Protein AF-A0AA96QJQ1-F1 (afdb_monomer)

pLDDT: mean 74.58, std 17.89, range [44.25, 97.38]

Secondary structure (DSSP, 8-state):
-------------------------TT---HHHHHHHHEEEEEPPHHHHHTT--SEEEEE--

Foldseek 3Di:
DDDDDPPDDDDPPPDPDPPPPPDDDDDDDDPVNVQPVQKDKDADDPVCVVVVDDRIDIDGPD

Radius of gyration: 23.27 Å; Cα contacts (8 Å, |Δi|>4): 34; chains: 1; bounding box: 24×72×42 Å

Mean predicted aligned error: 16.44 Å

Sequence (62 aa):
MTQPEEHSPSMPVETEQHRDVDAVTGDQLTTGQRYWQEHEIVRRSPDEIRRGEAAAYVRRCS

Solvent-accessible surface area (backbone atoms only — not comparable to full-atom values): 4391 Å² total; per-residue (Å²): 142,79,85,82,85,83,80,77,81,84,74,82,79,78,74,82,72,81,72,77,84,72,80,79,75,90,80,75,72,50,76,71,54,51,52,58,73,46,32,46,82,47,73,54,54,74,70,48,36,76,74,69,45,69,59,59,50,79,45,74,71,123

Structure (mmCIF, N/CA/C/O backbone):
data_AF-A0AA96QJQ1-F1
#
_entry.id   AF-A0AA96QJQ1-F1
#
loop_
_atom_site.group_PDB
_atom_site.id
_atom_site.type_symbol
_atom_site.label_atom_id
_atom_site.label_alt_id
_atom_site.label_comp_id
_atom_site.label_asym_id
_atom_site.label_entity_id
_atom_site.label_seq_id
_atom_site.pdbx_PDB_ins_code
_atom_site.Cartn_x
_atom_site.Cartn_y
_atom_site.Cartn_z
_atom_site.occupancy
_atom_site.B_iso_or_equiv
_atom_site.auth_seq_id
_atom_site.auth_comp_id
_atom_site.auth_asym_id
_atom_site.auth_atom_id
_atom_site.pdbx_PDB_model_num
ATOM 1 N N . MET A 1 1 ? 9.656 54.047 8.378 1.00 44.25 1 MET A N 1
ATOM 2 C CA . MET A 1 1 ? 8.967 5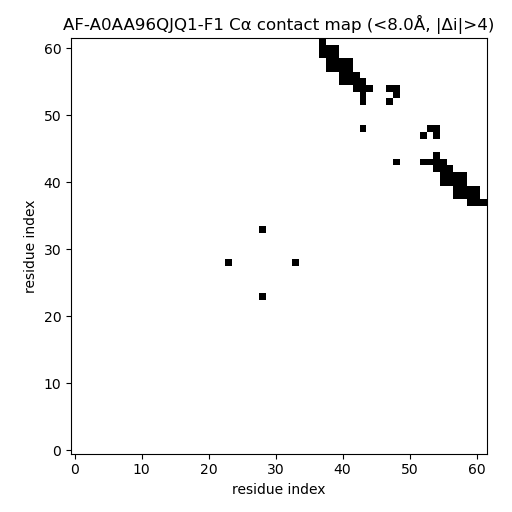2.748 8.508 1.00 44.25 1 MET A CA 1
ATOM 3 C C . MET A 1 1 ? 8.582 52.334 7.101 1.00 44.25 1 MET A C 1
ATOM 5 O O . MET A 1 1 ? 7.675 52.942 6.554 1.00 44.25 1 MET A O 1
ATOM 9 N N . THR A 1 2 ? 9.311 51.404 6.490 1.00 51.47 2 THR A N 1
ATOM 10 C CA . THR A 1 2 ? 9.048 50.953 5.115 1.00 51.47 2 THR A CA 1
ATOM 11 C C . THR A 1 2 ? 9.087 49.428 5.135 1.00 51.47 2 THR A C 1
ATOM 13 O O . THR A 1 2 ? 10.090 48.858 5.558 1.00 51.47 2 THR A O 1
ATOM 16 N N . GLN A 1 3 ? 7.959 48.792 4.807 1.00 56.81 3 GLN A N 1
ATOM 17 C CA . GLN A 1 3 ? 7.820 47.335 4.689 1.00 56.81 3 GLN A CA 1
ATOM 18 C C . GLN A 1 3 ? 8.678 46.823 3.517 1.00 56.81 3 GLN A C 1
ATOM 20 O O . GLN A 1 3 ? 8.739 47.517 2.502 1.00 56.81 3 GLN A O 1
ATOM 25 N N . PRO A 1 4 ? 9.315 45.644 3.607 1.00 56.38 4 PRO A N 1
ATOM 26 C CA . PRO A 1 4 ? 9.830 44.959 2.430 1.00 56.38 4 PRO A CA 1
ATOM 27 C C . PRO A 1 4 ? 8.682 44.220 1.725 1.00 56.38 4 PRO A C 1
ATOM 29 O O . PRO A 1 4 ? 7.934 43.473 2.353 1.00 56.38 4 PRO A O 1
ATOM 32 N N . GLU A 1 5 ? 8.523 44.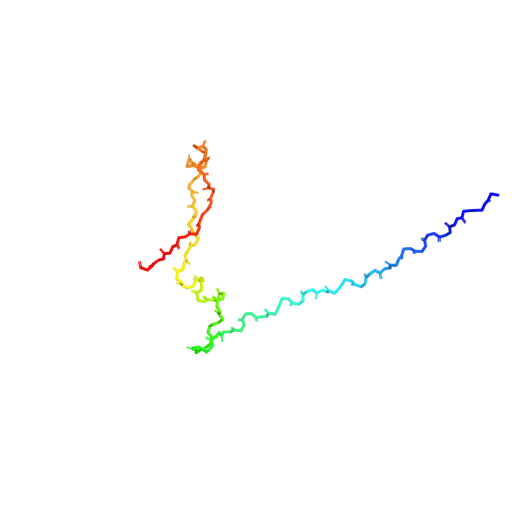456 0.424 1.00 55.38 5 GLU A N 1
ATOM 33 C CA . GLU A 1 5 ? 7.600 43.717 -0.440 1.00 55.38 5 GLU A CA 1
ATOM 34 C C . GLU A 1 5 ? 8.081 42.263 -0.583 1.00 55.38 5 GLU A C 1
ATOM 36 O O . GLU A 1 5 ? 9.095 41.991 -1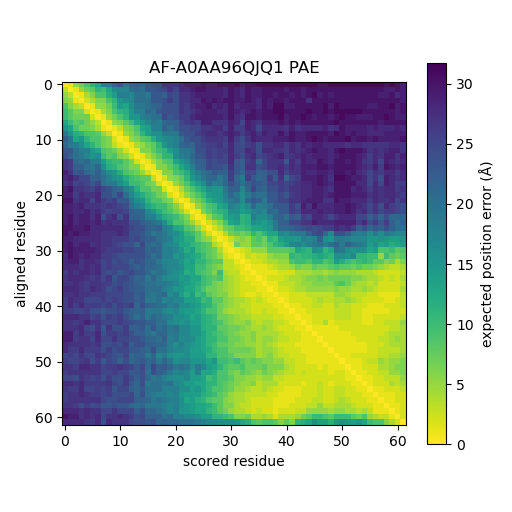.226 1.00 55.38 5 GLU A O 1
ATOM 41 N N . GLU A 1 6 ? 7.363 41.314 0.021 1.00 57.97 6 GLU 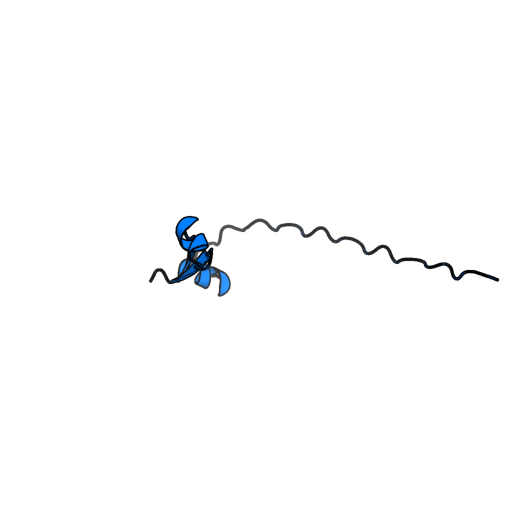A N 1
ATOM 42 C CA . GLU A 1 6 ? 7.605 39.882 -0.177 1.00 57.97 6 GLU A CA 1
ATOM 43 C C . GLU A 1 6 ? 6.938 39.412 -1.476 1.00 57.97 6 GLU A C 1
ATOM 45 O O . GLU A 1 6 ? 5.778 38.998 -1.512 1.00 57.97 6 GLU A O 1
ATOM 50 N N . HIS A 1 7 ? 7.688 39.473 -2.575 1.00 51.12 7 HIS A N 1
ATOM 51 C CA . HIS A 1 7 ? 7.330 38.804 -3.823 1.00 51.12 7 HIS A CA 1
ATOM 52 C C . HIS A 1 7 ? 7.487 37.283 -3.639 1.00 51.12 7 HIS A C 1
ATOM 54 O O . HIS A 1 7 ? 8.582 36.737 -3.759 1.00 51.12 7 HIS A O 1
ATOM 60 N N . SER A 1 8 ? 6.390 36.583 -3.339 1.00 58.50 8 SER A N 1
ATOM 61 C CA . SER A 1 8 ? 6.356 35.115 -3.380 1.00 58.50 8 SER A CA 1
ATOM 62 C C . SER A 1 8 ? 6.503 34.639 -4.833 1.00 58.50 8 SER A C 1
ATOM 64 O O . SER A 1 8 ? 5.666 35.009 -5.663 1.00 58.50 8 SER A O 1
ATOM 66 N N . PRO A 1 9 ? 7.515 33.828 -5.195 1.00 56.91 9 PRO A N 1
ATOM 67 C CA . PRO A 1 9 ? 7.582 33.259 -6.534 1.00 56.91 9 PRO A CA 1
ATOM 68 C C . PRO A 1 9 ? 6.450 32.238 -6.712 1.00 56.91 9 PRO A C 1
ATOM 70 O O . PRO A 1 9 ? 6.360 31.249 -5.984 1.00 56.91 9 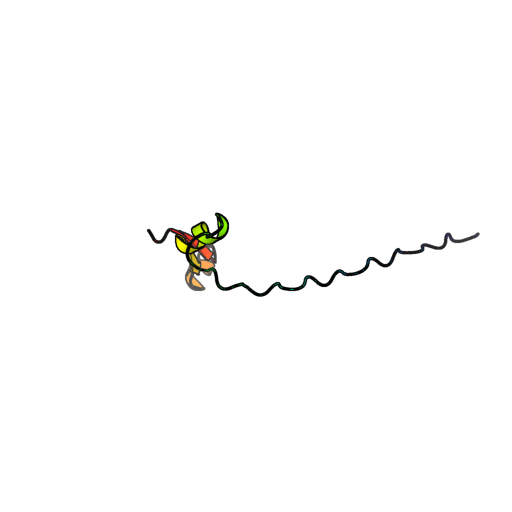PRO A O 1
ATOM 73 N N . SER A 1 10 ? 5.569 32.478 -7.685 1.00 56.28 10 SER A N 1
ATOM 74 C CA . SER A 1 10 ? 4.576 31.498 -8.127 1.00 56.28 10 SER A CA 1
ATOM 75 C C . SER A 1 10 ? 5.300 30.329 -8.797 1.00 56.28 10 SER A C 1
ATOM 77 O O . SER A 1 10 ? 5.791 30.457 -9.916 1.00 56.28 10 SER A O 1
ATOM 79 N N . MET A 1 11 ? 5.398 29.193 -8.107 1.00 62.84 11 MET A N 1
ATOM 80 C CA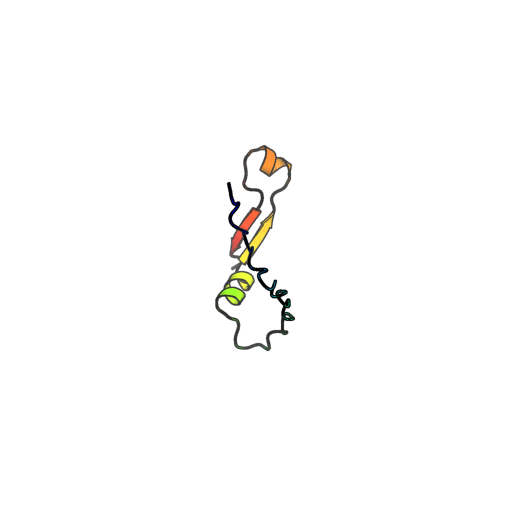 . MET A 1 11 ? 5.916 27.960 -8.701 1.00 62.84 11 MET A CA 1
ATOM 81 C C . MET A 1 11 ? 4.906 27.452 -9.745 1.00 62.84 11 MET A C 1
ATOM 83 O O . MET A 1 11 ? 3.722 27.332 -9.412 1.00 62.84 11 MET A O 1
ATOM 87 N N . PRO A 1 12 ? 5.316 27.146 -10.989 1.00 57.12 12 PRO A N 1
ATOM 88 C CA . PRO A 1 12 ? 4.441 26.461 -11.927 1.00 57.12 12 PRO A CA 1
ATOM 89 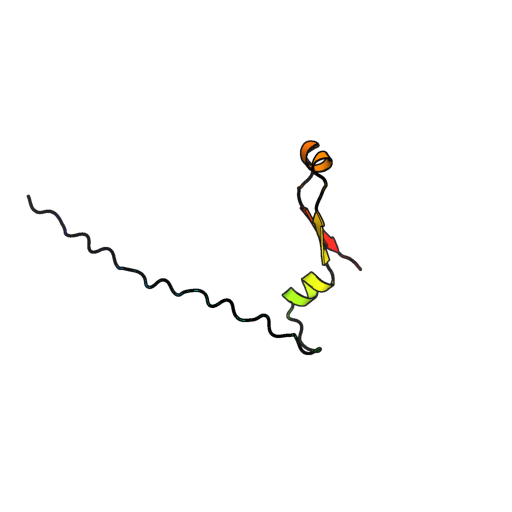C C . PRO A 1 12 ? 4.171 25.055 -11.381 1.00 57.12 12 PRO A C 1
ATOM 91 O O . PRO A 1 12 ? 5.095 24.268 -11.189 1.00 57.12 12 PRO A O 1
ATOM 94 N N . VAL A 1 13 ? 2.907 24.745 -11.090 1.00 59.50 13 VAL A N 1
ATOM 95 C CA . VAL A 1 13 ? 2.498 23.376 -10.767 1.00 59.50 13 VAL A CA 1
ATOM 96 C C . VAL A 1 13 ? 2.530 22.569 -12.064 1.00 59.50 13 VAL A C 1
ATOM 98 O O . VAL A 1 13 ? 1.602 22.609 -12.871 1.00 59.50 13 VAL A O 1
ATOM 101 N N . GLU A 1 14 ? 3.644 21.883 -12.312 1.00 58.53 14 GLU A N 1
ATOM 102 C CA . GLU A 1 14 ? 3.701 20.861 -13.352 1.00 58.53 14 GLU A CA 1
ATOM 103 C C . GLU A 1 14 ? 2.679 19.787 -12.981 1.00 58.53 14 GLU A C 1
ATOM 105 O O . GLU A 1 14 ? 2.813 19.064 -11.997 1.00 58.53 14 GLU A O 1
ATOM 110 N N . THR A 1 15 ? 1.580 19.763 -13.729 1.00 58.34 15 THR A N 1
ATOM 111 C CA . THR A 1 15 ? 0.540 18.753 -13.581 1.00 58.34 15 THR A CA 1
ATOM 112 C C . THR A 1 15 ? 1.171 17.429 -13.995 1.00 58.34 15 THR A C 1
ATOM 114 O O . THR A 1 15 ? 1.461 17.243 -15.178 1.00 58.34 15 THR A O 1
ATOM 117 N N . GLU A 1 16 ? 1.443 16.543 -13.031 1.00 58.12 16 GLU A N 1
ATOM 118 C CA . GLU A 1 16 ? 1.880 15.171 -13.292 1.00 58.12 16 GLU A CA 1
ATOM 119 C C . GLU A 1 16 ? 0.873 14.528 -14.250 1.00 58.12 16 GLU A C 1
ATOM 121 O O . GLU A 1 16 ? -0.251 14.175 -13.889 1.00 58.12 16 GLU A O 1
ATOM 126 N N . GLN A 1 17 ? 1.264 14.438 -15.519 1.00 59.22 17 GLN A N 1
ATOM 127 C CA . GLN A 1 17 ? 0.546 13.665 -16.511 1.00 59.22 17 GLN A CA 1
ATOM 128 C C . GLN A 1 17 ? 0.713 12.205 -16.102 1.00 59.22 17 GLN A C 1
ATOM 130 O O . GLN A 1 17 ? 1.788 11.632 -16.288 1.00 59.22 17 GLN A O 1
ATOM 135 N N . HIS A 1 18 ? -0.337 11.627 -15.512 1.00 54.00 18 HIS A N 1
ATOM 136 C CA . HIS A 1 18 ? -0.511 10.183 -15.380 1.00 54.00 18 HIS A CA 1
ATOM 137 C C . HIS A 1 18 ? -0.277 9.577 -16.770 1.00 54.00 18 HIS A C 1
ATOM 139 O O . HIS A 1 18 ? -1.157 9.628 -17.626 1.00 54.00 18 HIS A O 1
ATOM 145 N N . ARG A 1 19 ? 0.940 9.088 -17.035 1.00 55.03 19 ARG A N 1
ATOM 146 C CA . ARG A 1 19 ? 1.228 8.367 -18.271 1.00 55.03 19 ARG A CA 1
ATOM 147 C C . ARG A 1 19 ? 0.463 7.059 -18.205 1.00 55.03 19 ARG A C 1
ATOM 149 O O . ARG A 1 19 ? 0.632 6.298 -17.250 1.00 55.03 19 ARG A O 1
ATOM 156 N N . ASP A 1 20 ? -0.386 6.861 -19.206 1.00 54.34 20 ASP A N 1
ATOM 157 C CA . ASP A 1 20 ? -1.050 5.608 -19.516 1.00 54.34 20 ASP A CA 1
ATOM 158 C C . ASP A 1 20 ? -0.123 4.418 -19.248 1.00 54.34 20 ASP A C 1
ATOM 160 O O . ASP A 1 20 ? 1.041 4.394 -19.653 1.00 54.34 20 ASP A O 1
ATOM 164 N N . VAL A 1 21 ? -0.650 3.442 -18.510 1.00 56.31 21 VAL A N 1
ATOM 165 C CA . VAL A 1 21 ? 0.004 2.162 -18.245 1.00 56.31 21 VAL A CA 1
ATOM 166 C C . VAL A 1 21 ? 0.031 1.406 -19.568 1.00 56.31 21 VAL A C 1
ATOM 168 O O . VAL A 1 21 ? -0.883 0.642 -19.875 1.00 56.31 21 VAL A O 1
ATOM 171 N N . ASP A 1 22 ? 1.057 1.675 -20.373 1.00 52.06 22 ASP A N 1
ATOM 172 C CA . ASP A 1 22 ? 1.335 0.945 -21.602 1.00 52.06 22 ASP A CA 1
ATOM 173 C C . ASP A 1 22 ? 1.299 -0.558 -21.303 1.00 52.06 22 ASP A C 1
ATOM 175 O O . ASP A 1 22 ? 2.004 -1.073 -20.427 1.00 52.06 22 ASP A O 1
ATOM 179 N N . ALA A 1 23 ? 0.428 -1.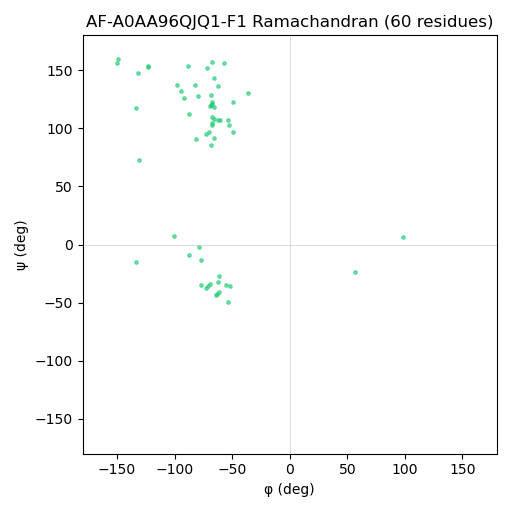258 -22.028 1.00 59.34 23 ALA A N 1
ATOM 180 C CA . ALA A 1 23 ? 0.330 -2.702 -22.011 1.00 59.34 23 ALA A CA 1
ATOM 181 C C . ALA A 1 23 ? 1.715 -3.293 -22.313 1.00 59.34 23 ALA A C 1
ATOM 183 O O . ALA A 1 23 ? 2.203 -3.222 -23.441 1.00 59.34 23 ALA A O 1
ATOM 184 N N . VAL A 1 24 ? 2.370 -3.855 -21.291 1.00 61.38 24 VAL A N 1
ATOM 185 C CA . VAL A 1 24 ? 3.694 -4.467 -21.434 1.00 61.38 24 VAL A CA 1
ATOM 186 C C . VAL A 1 24 ? 3.603 -5.649 -22.390 1.00 61.38 24 VAL A C 1
ATOM 188 O O . VAL A 1 24 ? 3.104 -6.724 -22.055 1.00 61.38 24 VAL A O 1
ATOM 191 N N . THR A 1 25 ? 4.138 -5.450 -23.589 1.00 59.00 25 THR A N 1
ATOM 192 C CA . THR A 1 25 ? 4.465 -6.510 -24.537 1.00 59.00 25 THR A CA 1
ATOM 193 C C . THR A 1 25 ? 5.582 -7.380 -23.948 1.00 59.00 25 THR A C 1
ATOM 195 O O . THR A 1 25 ? 6.762 -7.077 -24.074 1.00 59.00 25 THR A O 1
ATOM 198 N N . GLY A 1 26 ? 5.181 -8.433 -23.237 1.00 56.59 26 GLY A N 1
ATOM 199 C CA . GLY A 1 26 ? 5.792 -9.767 -23.155 1.00 56.59 26 GLY A CA 1
ATOM 200 C C . GLY A 1 26 ? 7.250 -10.009 -22.734 1.00 56.59 26 GLY A C 1
ATOM 201 O O . GLY A 1 26 ? 7.489 -11.113 -22.264 1.00 56.59 26 GLY A O 1
ATOM 202 N N . ASP A 1 27 ? 8.215 -9.089 -22.848 1.00 60.28 27 ASP A N 1
ATOM 203 C CA . ASP A 1 27 ? 9.639 -9.489 -22.716 1.00 60.28 27 ASP A CA 1
ATOM 204 C C . ASP A 1 27 ? 10.523 -8.607 -21.815 1.00 60.28 27 ASP A C 1
ATOM 206 O O . ASP A 1 27 ? 11.565 -9.052 -21.338 1.00 60.28 27 ASP A O 1
ATOM 210 N N . GLN A 1 28 ? 10.100 -7.393 -21.451 1.00 60.56 28 GLN A N 1
ATOM 211 C CA . GLN A 1 28 ? 10.868 -6.541 -20.527 1.00 60.56 28 GLN A CA 1
ATOM 212 C C . GLN A 1 28 ? 10.002 -5.982 -19.406 1.00 60.56 28 GLN A C 1
ATOM 214 O O . GLN A 1 28 ? 9.699 -4.795 -19.333 1.00 60.56 28 GLN A O 1
ATOM 219 N N . LEU A 1 29 ? 9.629 -6.863 -18.479 1.00 63.72 29 LEU A N 1
ATOM 220 C CA . LEU A 1 29 ? 9.138 -6.428 -17.177 1.00 63.72 29 LEU A CA 1
ATOM 221 C C . LEU A 1 29 ? 10.304 -5.821 -16.400 1.00 63.72 29 LEU A C 1
ATOM 223 O O . LEU A 1 29 ? 11.297 -6.500 -16.118 1.00 63.72 29 LEU A O 1
ATOM 227 N N . THR A 1 30 ? 10.169 -4.549 -16.043 1.00 71.19 30 THR A N 1
ATOM 228 C CA . THR A 1 30 ? 11.086 -3.873 -15.121 1.00 71.19 30 THR A CA 1
ATOM 229 C C . THR A 1 30 ? 11.150 -4.625 -13.785 1.00 71.19 30 THR A C 1
ATOM 231 O O . THR A 1 30 ? 10.215 -5.335 -13.404 1.00 71.19 30 THR A O 1
ATOM 234 N N . THR A 1 31 ? 12.243 -4.462 -13.032 1.00 68.94 31 THR A N 1
ATOM 235 C CA . THR A 1 31 ? 12.436 -5.120 -11.723 1.00 68.94 31 THR A CA 1
ATOM 236 C C . THR A 1 31 ? 11.251 -4.898 -10.773 1.00 68.94 31 THR A C 1
ATOM 238 O O . THR A 1 31 ? 10.854 -5.817 -10.060 1.00 68.94 31 THR A O 1
ATOM 241 N N . GLY A 1 32 ? 10.628 -3.714 -10.813 1.00 74.50 32 GLY A N 1
ATOM 242 C CA . GLY A 1 32 ? 9.428 -3.409 -10.029 1.00 74.50 32 GLY A CA 1
ATOM 243 C C . GLY A 1 32 ? 8.176 -4.163 -10.490 1.00 74.50 32 GLY A C 1
ATOM 244 O O . GLY A 1 32 ? 7.367 -4.565 -9.663 1.00 74.50 32 GLY A O 1
ATOM 245 N N . GLN A 1 33 ? 8.020 -4.421 -11.789 1.00 76.75 33 GLN A N 1
ATOM 246 C CA . GLN A 1 33 ? 6.886 -5.194 -12.304 1.00 76.75 33 GLN A CA 1
ATOM 247 C C . GLN A 1 33 ? 7.011 -6.684 -11.977 1.00 76.75 33 GLN A C 1
ATOM 249 O O . GLN A 1 33 ? 6.013 -7.309 -11.630 1.00 76.75 33 GLN A O 1
ATOM 254 N N . ARG A 1 34 ? 8.228 -7.246 -12.016 1.00 78.31 34 ARG A N 1
ATOM 255 C CA . ARG A 1 34 ? 8.474 -8.632 -11.572 1.00 78.31 34 ARG A CA 1
ATOM 256 C C . ARG A 1 34 ? 8.134 -8.822 -10.097 1.00 78.31 34 ARG A C 1
ATOM 258 O O . ARG A 1 34 ? 7.481 -9.799 -9.748 1.00 78.31 34 ARG A O 1
ATOM 265 N N . TYR A 1 35 ? 8.492 -7.845 -9.259 1.00 84.88 35 TYR A N 1
ATOM 266 C CA . TYR A 1 35 ? 8.157 -7.869 -7.837 1.00 84.88 35 TYR A CA 1
ATOM 267 C C . TYR A 1 35 ? 6.651 -8.071 -7.610 1.00 84.88 35 TYR A C 1
ATOM 269 O O . TYR A 1 35 ? 6.269 -8.980 -6.881 1.00 84.88 35 TYR A O 1
ATOM 277 N N . TRP A 1 36 ? 5.795 -7.303 -8.291 1.00 86.25 36 TRP A N 1
ATOM 278 C CA . TRP A 1 36 ? 4.337 -7.413 -8.145 1.00 86.25 36 TRP A CA 1
ATOM 279 C C . TRP A 1 36 ? 3.701 -8.607 -8.872 1.00 86.25 36 TRP A C 1
ATOM 281 O O . TRP A 1 36 ? 2.551 -8.926 -8.596 1.00 86.25 36 TRP A O 1
ATOM 291 N N . GLN A 1 37 ? 4.410 -9.284 -9.779 1.00 86.38 37 GLN A N 1
ATOM 292 C CA . GLN A 1 37 ? 3.942 -10.562 -10.334 1.00 86.38 37 GLN A CA 1
ATOM 293 C C . GLN A 1 37 ? 4.156 -11.724 -9.366 1.00 86.38 37 GLN A C 1
ATOM 295 O O . GLN A 1 37 ? 3.345 -12.644 -9.312 1.00 86.38 37 GLN A O 1
ATOM 300 N N . GLU A 1 38 ? 5.245 -11.685 -8.600 1.00 89.38 38 GLU A N 1
ATOM 301 C CA . GLU A 1 38 ? 5.574 -12.726 -7.625 1.00 89.38 38 GLU A CA 1
ATOM 302 C C . GLU A 1 38 ? 4.947 -12.485 -6.247 1.00 89.38 38 GLU A C 1
ATOM 304 O O . GLU A 1 38 ? 5.032 -13.361 -5.385 1.00 89.38 38 GLU A O 1
ATOM 309 N N . HIS A 1 39 ? 4.347 -11.316 -6.012 1.00 94.25 39 HIS A N 1
ATOM 310 C CA . HIS A 1 39 ? 3.811 -10.924 -4.714 1.00 94.25 39 HIS A CA 1
ATOM 311 C C . HIS A 1 39 ? 2.388 -10.376 -4.808 1.00 94.25 39 HIS A C 1
ATOM 313 O O . HIS A 1 39 ? 2.036 -9.682 -5.755 1.00 94.25 39 HIS A O 1
ATOM 319 N N . GLU A 1 40 ? 1.592 -10.604 -3.765 1.00 94.12 40 GLU A N 1
ATOM 320 C CA . GLU A 1 40 ? 0.255 -10.033 -3.618 1.00 94.12 40 GLU A CA 1
ATOM 321 C C . GLU A 1 40 ? 0.116 -9.229 -2.323 1.00 94.12 40 GLU A C 1
ATOM 323 O O . GLU A 1 40 ? 0.772 -9.501 -1.311 1.00 94.12 40 GLU A O 1
ATOM 328 N N . ILE A 1 41 ? -0.784 -8.245 -2.349 1.00 94.12 41 ILE A N 1
ATOM 329 C CA . ILE A 1 41 ? -1.172 -7.477 -1.167 1.00 94.12 41 ILE A CA 1
ATOM 330 C C . ILE A 1 41 ? -2.314 -8.214 -0.474 1.00 94.12 41 ILE A C 1
ATOM 332 O O . ILE A 1 41 ? -3.438 -8.255 -0.975 1.00 94.12 41 ILE A O 1
ATOM 336 N N . VAL A 1 42 ? -2.048 -8.733 0.719 1.00 95.06 42 VAL A N 1
ATOM 337 C CA . VAL A 1 42 ? -3.065 -9.349 1.568 1.00 95.06 42 VAL A CA 1
ATOM 338 C C . VAL A 1 42 ? -3.637 -8.296 2.498 1.00 95.06 42 VAL A C 1
ATOM 340 O O . VAL A 1 42 ? -2.904 -7.636 3.235 1.00 95.06 42 VAL A O 1
ATOM 343 N N . ARG A 1 43 ? -4.963 -8.158 2.485 1.00 96.31 43 ARG A N 1
ATOM 344 C CA . ARG A 1 43 ? -5.704 -7.307 3.420 1.00 96.31 43 ARG A CA 1
ATOM 345 C C . ARG A 1 43 ? -6.261 -8.153 4.555 1.00 96.31 43 ARG A C 1
ATOM 347 O O . ARG A 1 43 ? -6.783 -9.240 4.315 1.00 96.31 43 ARG A O 1
ATOM 354 N N . ARG A 1 44 ? -6.165 -7.643 5.779 1.00 96.12 44 ARG A N 1
ATOM 355 C CA . ARG A 1 44 ? -6.741 -8.274 6.969 1.00 96.12 44 ARG A CA 1
ATOM 356 C C . ARG A 1 44 ? -8.181 -7.821 7.185 1.00 96.12 44 ARG A C 1
ATOM 358 O O . ARG A 1 44 ? -8.581 -6.732 6.771 1.00 96.12 44 ARG A O 1
ATOM 365 N N . SER A 1 45 ? -8.964 -8.670 7.840 1.00 96.50 45 SER A N 1
ATOM 366 C CA . SER A 1 45 ? -10.320 -8.334 8.268 1.00 96.50 45 SER A CA 1
ATOM 367 C C . SER A 1 45 ? -10.308 -7.260 9.369 1.00 96.50 45 SER A C 1
ATOM 369 O O . SER A 1 45 ? -9.328 -7.135 10.110 1.00 96.50 45 SER A O 1
ATOM 371 N N . PRO A 1 46 ? -11.408 -6.506 9.548 1.00 96.56 46 PRO A N 1
ATOM 372 C CA . PRO A 1 46 ? -11.515 -5.532 1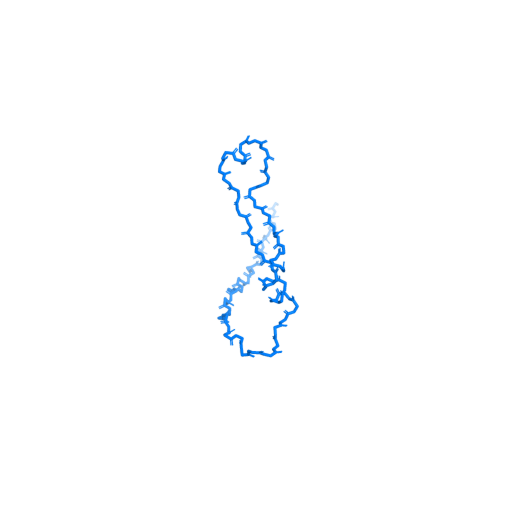0.633 1.00 96.56 46 PRO A CA 1
ATOM 373 C C . PRO A 1 46 ? -11.271 -6.135 12.023 1.00 96.56 46 PRO A C 1
ATOM 375 O O . PRO A 1 46 ? -10.690 -5.478 12.882 1.00 96.56 46 PRO A O 1
ATOM 378 N N . ASP A 1 47 ? -11.681 -7.384 12.254 1.00 97.12 47 ASP A N 1
ATOM 379 C CA . ASP A 1 47 ? -11.486 -8.059 13.539 1.00 97.12 47 ASP A CA 1
ATOM 380 C C . ASP A 1 47 ? -10.026 -8.421 13.808 1.00 97.12 47 ASP A C 1
ATOM 382 O O . ASP A 1 47 ? -9.582 -8.337 14.949 1.00 97.12 47 ASP A O 1
ATOM 386 N N . GLU A 1 48 ? -9.262 -8.790 12.780 1.00 96.44 48 GLU A N 1
ATOM 387 C CA . GLU A 1 48 ? -7.809 -8.973 12.893 1.00 96.44 48 GLU A CA 1
ATOM 388 C C . GLU A 1 48 ? -7.113 -7.655 13.238 1.00 96.44 48 GLU A C 1
ATOM 390 O O . GLU A 1 48 ? -6.295 -7.611 14.153 1.00 96.44 48 GLU A O 1
ATOM 395 N N . ILE A 1 49 ? -7.507 -6.561 12.585 1.00 97.06 49 ILE A N 1
ATOM 396 C CA . ILE A 1 49 ? -6.944 -5.230 12.848 1.00 97.06 49 ILE A CA 1
ATOM 397 C C . ILE A 1 49 ? -7.239 -4.781 14.282 1.00 97.06 49 ILE A C 1
ATOM 399 O O . ILE A 1 49 ? -6.355 -4.282 14.973 1.00 97.06 49 ILE A O 1
ATOM 403 N N . ARG A 1 50 ? -8.463 -5.006 14.778 1.00 97.38 50 ARG A N 1
ATOM 404 C CA . ARG A 1 50 ? -8.827 -4.698 16.174 1.00 97.38 50 ARG A CA 1
ATOM 405 C C . ARG A 1 50 ? -8.004 -5.484 17.194 1.00 97.38 50 ARG A C 1
ATOM 407 O O . ARG A 1 50 ? -7.821 -5.001 18.306 1.00 97.38 50 ARG A O 1
ATOM 414 N N . ARG A 1 51 ? -7.503 -6.669 16.829 1.00 96.56 51 ARG A N 1
ATOM 415 C CA . ARG A 1 51 ? -6.579 -7.461 17.659 1.00 96.56 51 ARG A CA 1
ATOM 416 C C . ARG A 1 51 ? -5.131 -6.956 17.613 1.00 96.56 51 ARG A C 1
ATOM 418 O O . ARG A 1 51 ? -4.301 -7.490 18.337 1.00 96.56 51 ARG A O 1
ATOM 425 N N . GLY A 1 52 ? -4.844 -5.922 16.819 1.00 96.94 52 GLY A N 1
ATOM 426 C CA . GLY A 1 52 ? -3.525 -5.298 16.703 1.00 96.94 52 GLY A CA 1
ATOM 427 C C . GLY A 1 52 ? -2.709 -5.764 15.497 1.00 96.94 52 GLY A C 1
ATOM 428 O O . GLY A 1 52 ? -1.550 -5.378 15.372 1.00 96.94 52 GLY A O 1
ATOM 429 N N . GLU A 1 53 ? -3.289 -6.568 14.604 1.00 95.81 53 GLU A N 1
ATOM 430 C CA . GLU A 1 53 ? -2.607 -6.995 13.382 1.00 95.81 53 GLU A CA 1
ATOM 431 C C . GLU A 1 53 ? -2.478 -5.840 12.378 1.00 95.81 53 GLU A C 1
ATOM 433 O O . GLU A 1 53 ? -3.324 -4.942 12.302 1.00 95.81 53 GLU A O 1
ATOM 438 N N . ALA A 1 54 ? -1.436 -5.888 11.545 1.00 94.00 54 ALA A N 1
ATOM 439 C CA . ALA A 1 54 ? -1.265 -4.930 10.458 1.00 94.00 54 ALA A CA 1
ATOM 440 C C . ALA A 1 54 ? -2.420 -5.029 9.444 1.00 94.00 54 ALA A C 1
ATOM 442 O O . ALA A 1 54 ? -2.809 -6.120 9.028 1.00 94.00 54 ALA A O 1
ATOM 443 N N . ALA A 1 55 ? -2.941 -3.883 8.992 1.00 93.50 55 ALA A N 1
ATOM 444 C CA . ALA A 1 55 ? -4.094 -3.830 8.085 1.00 93.50 55 ALA A CA 1
ATOM 445 C C . ALA A 1 55 ? -3.845 -4.494 6.722 1.00 93.50 55 ALA A C 1
ATOM 447 O O . ALA A 1 55 ? -4.761 -5.062 6.121 1.00 93.50 55 ALA A O 1
ATOM 448 N N . ALA A 1 56 ? -2.605 -4.434 6.242 1.00 95.19 56 ALA A N 1
ATOM 449 C CA . ALA A 1 56 ? -2.179 -5.114 5.035 1.00 95.19 56 ALA A CA 1
ATOM 450 C C . ALA A 1 56 ? -0.702 -5.498 5.120 1.00 95.19 56 ALA A C 1
ATOM 452 O O . ALA A 1 56 ? 0.076 -4.872 5.841 1.00 95.19 56 ALA A O 1
ATOM 453 N N . TYR A 1 57 ? -0.324 -6.513 4.354 1.00 94.56 57 TYR A N 1
ATOM 454 C CA . TYR A 1 57 ? 1.063 -6.915 4.161 1.00 94.56 57 TYR A CA 1
ATOM 455 C C . TYR A 1 57 ? 1.245 -7.508 2.764 1.00 94.56 57 TYR A C 1
ATOM 457 O O . TYR A 1 57 ? 0.283 -7.928 2.122 1.00 94.56 57 TYR A O 1
ATOM 465 N N . VAL A 1 58 ? 2.486 -7.527 2.287 1.00 94.81 58 VAL A N 1
ATOM 466 C CA . VAL A 1 58 ? 2.845 -8.153 1.012 1.00 94.81 58 VAL A CA 1
ATOM 467 C C . VAL A 1 58 ? 3.318 -9.573 1.295 1.00 94.81 58 VAL A C 1
ATOM 469 O O . VAL A 1 58 ? 4.140 -9.780 2.190 1.00 94.81 58 VAL A O 1
ATOM 472 N N . ARG A 1 59 ? 2.818 -10.557 0.546 1.00 94.06 59 ARG A N 1
ATOM 473 C CA . ARG A 1 59 ? 3.334 -11.934 0.581 1.00 94.06 59 ARG A CA 1
ATOM 474 C C . ARG A 1 59 ? 3.760 -12.380 -0.806 1.00 94.06 59 ARG A C 1
ATOM 476 O O . ARG A 1 59 ? 3.220 -11.894 -1.791 1.00 94.06 59 ARG A O 1
ATOM 483 N N . ARG A 1 60 ? 4.701 -13.320 -0.868 1.00 93.06 60 ARG A N 1
ATOM 484 C CA . ARG A 1 60 ? 5.120 -13.977 -2.110 1.00 93.06 60 ARG A CA 1
ATOM 485 C C . ARG A 1 60 ? 4.150 -15.117 -2.453 1.00 93.06 60 ARG A C 1
ATOM 487 O O . ARG A 1 60 ? 3.764 -15.856 -1.550 1.00 93.06 60 ARG A O 1
ATOM 494 N N . CYS A 1 61 ? 3.777 -15.252 -3.723 1.00 85.31 61 CYS A N 1
ATOM 495 C CA . CYS A 1 61 ? 2.785 -16.214 -4.229 1.00 85.31 61 CYS A CA 1
ATOM 496 C C . CYS A 1 61 ? 3.397 -17.471 -4.875 1.00 85.31 61 CYS A C 1
ATOM 498 O O . CYS A 1 61 ? 2.668 -18.231 -5.509 1.00 85.31 61 CYS A O 1
ATOM 500 N N . SER A 1 62 ? 4.721 -17.637 -4.780 1.00 71.06 62 SER A N 1
ATOM 501 C CA . SER A 1 62 ? 5.487 -18.726 -5.408 1.00 71.06 62 SER A CA 1
ATOM 502 C C . SER A 1 62 ? 5.075 -20.121 -4.959 1.00 71.06 62 SER A C 1
ATOM 504 O O . SER A 1 62 ? 4.797 -20.292 -3.752 1.00 71.06 62 SER A O 1
#